Protein AF-A0A955DIC5-F1 (afdb_monomer)

Radius of gyration: 23.89 Å; Cα contacts (8 Å, |Δi|>4): 12; chains: 1; bounding box: 45×12×66 Å

Secondary structure (DSSP, 8-state):
-HHHHHHHHHHHHHTHHHHHHHHHHHHHHHHHHHHHHHHHHHHHHHHHHHHHHHHTTSS-HHHHHHHHHHT-TT--

pLDDT: mean 90.12, std 9.26, range [48.97, 97.56]

Foldseek 3Di:
DVVVVVVVVCVCVVCVVVVVVVVVVVVVVVVVVVVVVVLVVVLVVLLVVLVVCCVVVVDPPVRSVVVNCVSPVPPD

Mean predicted aligned error: 7.17 Å

Solvent-accessible surface area (backbone atoms only — not comparable to full-atom values): 4336 Å² total; per-residue (Å²): 111,70,71,59,53,51,55,50,50,50,53,48,64,76,38,39,70,60,52,52,56,49,50,53,51,51,52,50,51,53,52,52,54,52,49,53,53,49,54,53,51,50,54,55,48,51,53,53,50,45,52,47,33,38,74,73,63,80,37,54,68,71,57,45,51,52,52,59,48,66,76,49,78,87,79,125

Structure (mmCIF, N/CA/C/O backbone):
data_AF-A0A955DIC5-F1
#
_entry.id   AF-A0A955DIC5-F1
#
loop_
_atom_site.group_PDB
_atom_site.id
_atom_site.type_symbol
_atom_site.label_atom_id
_atom_site.label_alt_id
_atom_site.label_comp_id
_atom_site.label_asym_id
_atom_site.label_entity_id
_atom_site.label_seq_id
_atom_site.pdbx_PDB_ins_code
_atom_site.Cartn_x
_atom_site.Cartn_y
_atom_site.Cartn_z
_atom_site.occupancy
_atom_site.B_iso_or_equiv
_atom_site.auth_seq_id
_atom_site.auth_comp_id
_atom_site.auth_asym_id
_atom_site.auth_atom_id
_atom_site.pdbx_PDB_model_num
ATOM 1 N N . MET A 1 1 ? 4.824 1.321 -38.607 1.00 69.31 1 MET A N 1
ATOM 2 C CA . MET A 1 1 ? 4.822 0.830 -37.210 1.00 69.31 1 MET A CA 1
ATOM 3 C C . MET A 1 1 ? 6.099 0.071 -36.878 1.00 69.31 1 MET A C 1
ATOM 5 O O . MET A 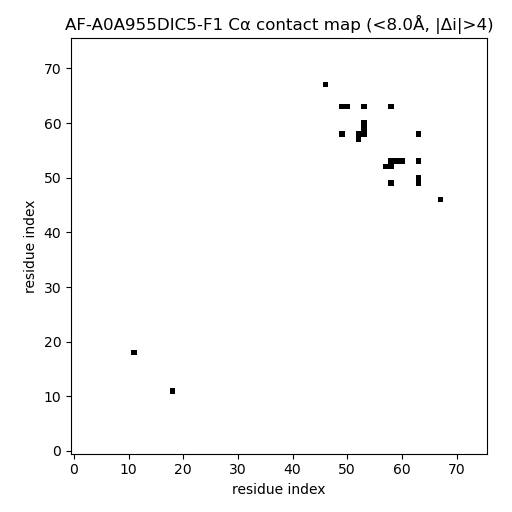1 1 ? 6.686 0.377 -35.853 1.00 69.31 1 MET A O 1
ATOM 9 N N . GLU A 1 2 ? 6.582 -0.827 -37.742 1.00 76.12 2 GLU A N 1
ATOM 10 C CA . GLU A 1 2 ? 7.831 -1.575 -37.492 1.00 76.12 2 GLU A CA 1
ATOM 11 C C . GLU A 1 2 ? 9.077 -0.68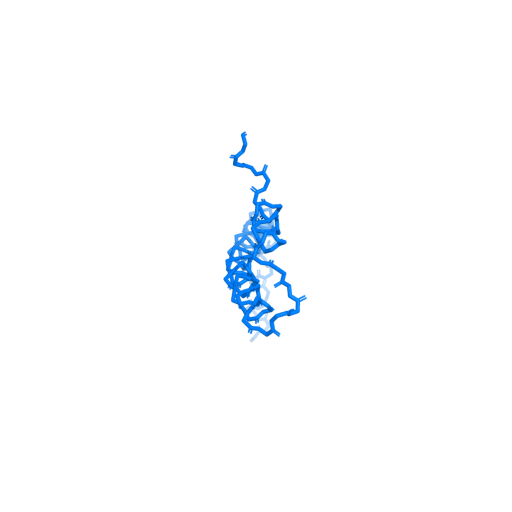8 -37.330 1.00 76.12 2 GLU A C 1
ATOM 13 O O . GLU A 1 2 ? 9.876 -0.920 -36.432 1.00 76.12 2 GLU A O 1
ATOM 18 N N . LEU A 1 3 ? 9.188 0.384 -38.120 1.00 75.94 3 LEU A N 1
ATOM 19 C CA . LEU A 1 3 ? 10.341 1.295 -38.087 1.00 75.94 3 LEU A CA 1
ATOM 20 C C . LEU A 1 3 ? 10.454 2.076 -36.759 1.00 75.94 3 LEU A C 1
ATOM 22 O O . LEU A 1 3 ? 11.542 2.272 -36.229 1.00 75.94 3 LEU A O 1
ATOM 26 N N . LEU A 1 4 ? 9.313 2.433 -36.160 1.00 81.19 4 LEU A N 1
ATOM 27 C CA . LEU A 1 4 ? 9.257 3.091 -34.849 1.00 81.19 4 LEU A CA 1
ATOM 28 C C . LEU A 1 4 ? 9.649 2.121 -33.726 1.00 81.19 4 LEU A C 1
ATOM 30 O O . LEU A 1 4 ? 10.374 2.494 -32.806 1.00 81.19 4 LEU A O 1
ATOM 34 N N . ALA A 1 5 ? 9.205 0.863 -33.815 1.00 83.38 5 ALA A N 1
ATOM 35 C CA . ALA A 1 5 ? 9.551 -0.166 -32.838 1.00 83.38 5 ALA A CA 1
ATOM 36 C C . ALA A 1 5 ? 11.058 -0.479 -32.844 1.00 83.38 5 ALA A C 1
ATOM 38 O O . ALA A 1 5 ? 11.649 -0.649 -31.776 1.00 83.38 5 ALA A O 1
ATOM 39 N N . SER A 1 6 ? 11.698 -0.498 -34.019 1.00 83.38 6 SER A N 1
ATOM 40 C CA . SER A 1 6 ? 13.147 -0.707 -34.126 1.00 83.38 6 SER A CA 1
ATOM 41 C C . SER A 1 6 ? 13.968 0.465 -33.584 1.00 83.38 6 SER A C 1
ATOM 43 O O . SER A 1 6 ? 14.961 0.235 -32.894 1.00 83.38 6 SER A O 1
ATOM 45 N N . GLU A 1 7 ? 13.546 1.709 -33.833 1.00 86.38 7 GLU A N 1
ATOM 46 C CA . GLU A 1 7 ? 14.231 2.895 -33.294 1.00 86.38 7 GLU A CA 1
ATOM 47 C C . GLU A 1 7 ? 14.103 2.976 -31.768 1.00 86.38 7 GLU A C 1
ATOM 49 O O . GLU A 1 7 ? 15.083 3.229 -31.064 1.00 86.38 7 GLU A O 1
ATOM 54 N N . PHE A 1 8 ? 12.922 2.655 -31.231 1.00 83.75 8 PHE A N 1
ATOM 55 C CA . PHE A 1 8 ? 12.715 2.550 -29.789 1.00 83.75 8 PHE A CA 1
ATOM 56 C C . PHE A 1 8 ? 13.566 1.432 -29.163 1.00 83.75 8 PHE A C 1
ATOM 58 O O . PHE A 1 8 ? 14.189 1.634 -28.121 1.00 83.75 8 PHE A O 1
ATOM 65 N N . GLY A 1 9 ? 13.652 0.267 -29.814 1.00 84.56 9 GLY A N 1
ATOM 66 C CA . GLY A 1 9 ? 14.477 -0.853 -29.357 1.00 84.56 9 GLY A CA 1
ATOM 67 C C . GLY A 1 9 ? 15.968 -0.512 -29.291 1.00 84.56 9 GLY A C 1
ATOM 68 O O . GLY A 1 9 ? 16.636 -0.854 -28.312 1.00 84.56 9 GLY A O 1
ATOM 69 N N . GLN A 1 10 ? 16.489 0.220 -30.281 1.00 86.06 10 GLN A N 1
ATOM 70 C CA . GLN A 1 10 ? 17.865 0.723 -30.247 1.00 86.06 10 GLN A CA 1
ATOM 71 C C . GLN A 1 10 ? 18.076 1.738 -29.123 1.00 86.06 10 GLN A C 1
ATOM 73 O O . GLN A 1 10 ? 19.068 1.633 -28.407 1.00 86.06 10 GLN A O 1
ATOM 78 N N . PHE A 1 11 ? 17.141 2.666 -28.910 1.00 86.44 11 PHE A N 1
ATOM 79 C CA . PHE A 1 11 ? 17.220 3.632 -27.813 1.00 86.44 11 PHE A CA 1
ATOM 80 C C . PHE A 1 11 ? 17.246 2.957 -26.434 1.00 86.44 11 PHE A C 1
ATOM 82 O O . PHE A 1 11 ? 18.088 3.296 -25.598 1.00 86.44 11 PHE A O 1
ATOM 89 N N . VAL A 1 12 ? 16.358 1.984 -26.203 1.00 87.44 12 VAL A N 1
ATOM 90 C CA . VAL A 1 12 ? 16.297 1.224 -24.945 1.00 87.44 12 VAL A CA 1
ATOM 91 C C . VAL A 1 12 ? 17.570 0.414 -24.744 1.00 87.44 12 VAL A C 1
ATOM 93 O O . VAL A 1 12 ? 18.108 0.403 -23.645 1.00 87.44 12 VAL A O 1
ATOM 96 N N . THR A 1 13 ? 18.087 -0.221 -25.795 1.00 89.50 13 THR A N 1
ATOM 97 C CA . THR A 1 13 ? 19.308 -1.033 -25.698 1.00 89.50 13 THR A CA 1
ATOM 98 C C . THR A 1 13 ? 20.543 -0.160 -25.460 1.00 89.50 13 THR A C 1
ATOM 100 O O . THR A 1 13 ? 21.364 -0.479 -24.604 1.00 89.50 13 THR A O 1
ATOM 103 N N . ALA A 1 14 ? 20.649 0.982 -26.147 1.00 90.44 14 ALA A N 1
ATOM 104 C CA . ALA A 1 14 ? 21.739 1.944 -25.975 1.00 90.44 14 ALA A CA 1
ATOM 105 C C . ALA A 1 14 ? 21.756 2.583 -24.575 1.00 90.44 14 ALA A C 1
ATOM 107 O O . ALA A 1 14 ? 22.823 2.915 -24.065 1.00 90.44 14 ALA A O 1
ATOM 108 N N . ASN A 1 15 ? 20.590 2.724 -23.936 1.00 92.75 15 ASN A N 1
ATOM 109 C CA . ASN A 1 15 ? 20.436 3.362 -22.624 1.00 92.75 15 ASN A CA 1
ATOM 110 C C . ASN A 1 15 ? 19.929 2.399 -21.539 1.00 92.75 15 ASN A C 1
ATOM 112 O O . ASN A 1 15 ? 19.370 2.843 -20.534 1.00 92.75 15 ASN A O 1
ATOM 116 N N . ALA A 1 16 ? 20.123 1.089 -21.720 1.00 90.88 16 ALA A N 1
ATOM 117 C CA . ALA A 1 16 ? 19.478 0.053 -20.912 1.00 90.88 16 ALA A CA 1
ATOM 118 C C . ALA A 1 16 ? 19.688 0.252 -19.406 1.00 90.88 16 ALA A C 1
ATOM 120 O O . ALA A 1 16 ? 18.744 0.146 -18.628 1.00 90.88 16 ALA A O 1
ATOM 121 N N . PHE A 1 17 ? 20.904 0.626 -19.000 1.00 92.25 17 PHE A N 1
ATOM 122 C CA . PHE A 1 17 ? 21.231 0.901 -17.602 1.00 92.25 17 PHE A CA 1
ATOM 123 C C . PHE A 1 17 ? 20.356 2.012 -16.994 1.00 92.25 17 PHE A C 1
ATOM 125 O O . PHE A 1 17 ? 19.752 1.821 -15.938 1.00 92.25 17 PHE A O 1
ATOM 132 N N . TRP A 1 18 ? 20.233 3.153 -17.678 1.00 93.81 18 TRP A N 1
ATOM 133 C CA . TRP A 1 18 ? 19.435 4.289 -17.208 1.00 93.81 18 TRP A CA 1
ATOM 134 C C . TRP A 1 18 ? 17.939 3.990 -17.217 1.00 93.81 18 TRP A C 1
ATOM 136 O O . TRP A 1 18 ? 17.231 4.381 -16.291 1.00 93.81 18 TRP A O 1
ATOM 146 N N . VAL A 1 19 ? 17.461 3.260 -18.226 1.00 93.31 19 VAL A N 1
ATOM 147 C CA . VAL A 1 19 ? 16.053 2.853 -18.324 1.00 93.31 19 VAL A CA 1
ATOM 148 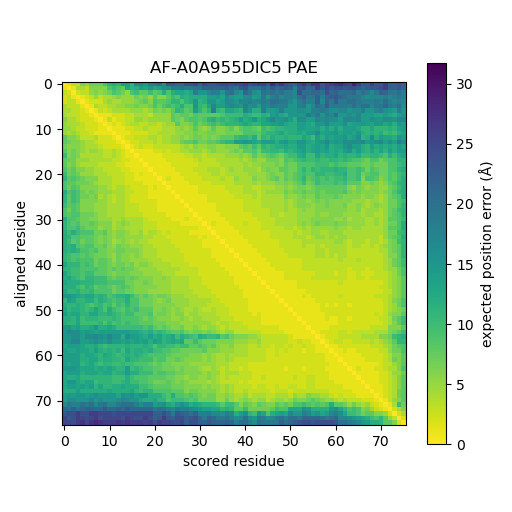C C . VAL A 1 19 ? 15.683 1.895 -17.189 1.00 93.31 19 VAL A C 1
ATOM 150 O O . VAL A 1 19 ? 14.647 2.074 -16.547 1.00 93.31 19 VAL A O 1
ATOM 153 N N . ILE A 1 20 ? 16.540 0.919 -16.879 1.00 93.19 20 ILE A N 1
ATOM 154 C CA . ILE A 1 20 ? 16.317 -0.019 -15.772 1.00 93.19 20 ILE A CA 1
ATOM 155 C C . ILE A 1 20 ? 16.317 0.731 -14.436 1.00 93.19 20 ILE A C 1
ATOM 157 O O . ILE A 1 20 ? 15.350 0.626 -13.686 1.00 93.19 20 ILE A O 1
ATOM 161 N N . MET A 1 21 ? 17.332 1.555 -14.163 1.00 94.50 21 MET A N 1
ATOM 162 C CA . MET A 1 21 ? 17.397 2.338 -12.922 1.00 94.50 21 MET A CA 1
ATOM 163 C C . MET A 1 21 ? 16.203 3.290 -12.766 1.00 94.50 21 MET A C 1
ATOM 165 O O . MET A 1 21 ? 15.595 3.361 -11.697 1.00 94.50 21 MET A O 1
ATOM 169 N N . GLY A 1 22 ? 15.826 3.986 -13.842 1.00 95.06 22 GLY A N 1
ATOM 170 C CA . GLY A 1 22 ? 14.674 4.884 -13.854 1.00 95.06 22 GLY A CA 1
ATOM 171 C C . GLY A 1 22 ? 13.360 4.145 -13.607 1.00 95.06 22 GLY A C 1
ATOM 172 O O . GLY A 1 22 ? 12.560 4.578 -12.780 1.00 95.06 22 GLY A O 1
ATOM 173 N N . SER A 1 23 ? 13.151 2.999 -14.263 1.00 94.25 23 SER A N 1
ATOM 174 C CA . SER A 1 23 ? 11.929 2.201 -14.090 1.00 94.25 23 SER A CA 1
ATOM 175 C C . SER A 1 23 ? 11.774 1.658 -12.667 1.00 94.25 23 SER A C 1
ATOM 177 O O . SER A 1 23 ? 10.683 1.752 -12.106 1.00 94.25 23 SER A O 1
ATOM 179 N N . VAL A 1 24 ? 12.857 1.187 -12.037 1.00 96.12 24 VAL A N 1
ATOM 180 C CA . VAL A 1 24 ? 12.839 0.763 -10.627 1.00 96.12 24 VAL A CA 1
ATOM 181 C C . VAL A 1 24 ? 12.456 1.931 -9.719 1.00 96.12 24 VAL A C 1
ATOM 183 O O . VAL A 1 24 ? 11.601 1.773 -8.848 1.00 96.12 24 VAL A O 1
ATOM 186 N N . GLY A 1 25 ? 13.029 3.116 -9.952 1.00 96.12 25 GLY A N 1
ATOM 187 C CA . GLY A 1 25 ? 12.691 4.325 -9.199 1.00 96.12 25 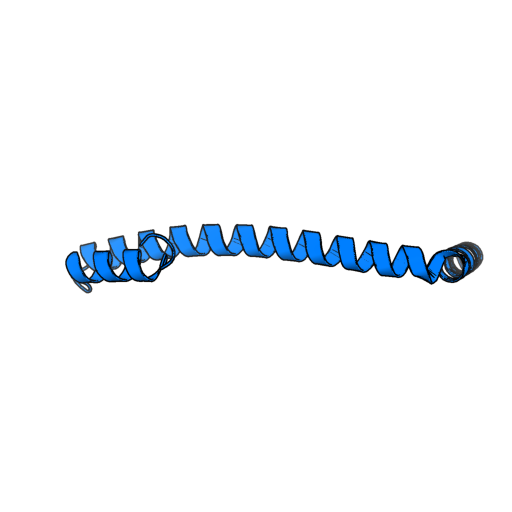GLY A CA 1
ATOM 188 C C . GLY A 1 25 ? 11.211 4.697 -9.317 1.00 96.12 25 GLY A C 1
ATOM 189 O O . GLY A 1 25 ? 10.552 4.943 -8.307 1.00 96.12 25 GLY A O 1
ATOM 190 N N . VAL A 1 26 ? 10.659 4.663 -10.533 1.00 96.69 26 VAL A N 1
ATOM 191 C CA . VAL A 1 26 ? 9.233 4.931 -10.776 1.00 96.69 26 VAL A CA 1
ATOM 192 C C . VAL A 1 26 ? 8.351 3.930 -10.028 1.00 96.69 26 VAL A C 1
ATOM 194 O O . VAL A 1 26 ? 7.429 4.337 -9.321 1.00 96.69 26 VAL A O 1
ATOM 197 N N . VAL A 1 27 ? 8.648 2.631 -10.122 1.00 96.81 27 VAL A N 1
ATOM 198 C CA . VAL A 1 27 ? 7.877 1.587 -9.427 1.00 96.81 27 VAL A CA 1
ATOM 199 C C . VAL A 1 27 ? 7.949 1.759 -7.909 1.0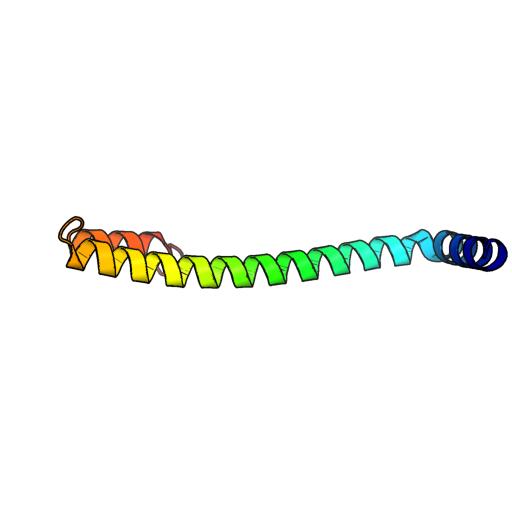0 96.81 27 VAL A C 1
ATOM 201 O O . VAL A 1 27 ? 6.925 1.633 -7.233 1.00 96.81 27 VAL A O 1
ATOM 204 N N . ALA A 1 28 ? 9.121 2.089 -7.364 1.00 96.75 28 ALA A N 1
ATOM 205 C CA . ALA A 1 28 ? 9.301 2.310 -5.933 1.00 96.75 28 ALA A CA 1
ATOM 206 C C . ALA A 1 28 ? 8.481 3.507 -5.428 1.00 96.75 28 ALA A C 1
ATOM 208 O O . ALA A 1 28 ? 7.794 3.392 -4.412 1.00 96.75 28 ALA A O 1
ATOM 209 N N . ILE A 1 29 ? 8.493 4.627 -6.158 1.00 96.62 29 ILE A N 1
ATOM 210 C CA . ILE A 1 29 ? 7.714 5.823 -5.807 1.00 96.62 29 ILE A CA 1
ATOM 211 C C . ILE A 1 29 ? 6.220 5.500 -5.814 1.00 96.62 29 ILE A C 1
ATOM 213 O O . ILE A 1 29 ? 5.535 5.749 -4.822 1.00 96.62 29 ILE A O 1
ATOM 217 N N . LEU A 1 30 ? 5.722 4.888 -6.894 1.00 96.88 30 LEU A N 1
ATOM 218 C CA . LEU A 1 30 ? 4.308 4.526 -7.014 1.00 96.88 30 LEU A CA 1
ATOM 219 C C . LEU A 1 30 ? 3.873 3.571 -5.896 1.00 96.88 30 LEU A C 1
ATOM 221 O O . LEU A 1 30 ? 2.829 3.777 -5.275 1.00 96.88 30 LEU A O 1
ATOM 225 N N . SER A 1 31 ? 4.701 2.568 -5.595 1.00 95.19 31 SER A N 1
ATOM 226 C CA . SER A 1 31 ? 4.438 1.606 -4.519 1.00 95.19 31 SER A CA 1
ATOM 227 C C . SER A 1 31 ? 4.417 2.281 -3.145 1.00 95.19 31 SER A C 1
ATOM 229 O O . SER A 1 31 ? 3.536 1.997 -2.329 1.00 95.19 31 SER A O 1
ATOM 231 N N . GLY A 1 32 ? 5.338 3.216 -2.891 1.00 94.06 32 GLY A N 1
ATOM 232 C CA . GLY A 1 32 ? 5.389 3.992 -1.652 1.00 94.06 32 GLY A CA 1
ATOM 233 C C . GLY A 1 32 ? 4.165 4.892 -1.471 1.00 94.06 32 GLY A C 1
ATOM 234 O O . GLY A 1 32 ? 3.541 4.888 -0.406 1.00 94.06 32 GLY A O 1
ATOM 235 N N . THR A 1 33 ? 3.763 5.615 -2.520 1.00 95.25 33 THR A N 1
ATOM 236 C CA . THR A 1 33 ? 2.572 6.476 -2.488 1.00 95.25 33 THR A CA 1
ATOM 237 C C . THR A 1 33 ? 1.300 5.662 -2.260 1.00 95.25 33 THR A C 1
ATOM 239 O O . THR A 1 33 ? 0.510 6.003 -1.378 1.00 95.25 33 THR A O 1
ATOM 242 N N . ALA A 1 34 ? 1.115 4.559 -2.992 1.00 94.50 34 ALA A N 1
ATOM 243 C CA . ALA A 1 34 ? -0.045 3.685 -2.825 1.00 94.50 34 ALA A CA 1
ATOM 244 C C . ALA A 1 34 ? -0.127 3.114 -1.399 1.00 94.50 34 ALA A C 1
ATOM 246 O O . ALA A 1 34 ? -1.178 3.191 -0.760 1.00 94.50 34 ALA A O 1
ATOM 247 N N . SER A 1 35 ? 0.995 2.621 -0.867 1.00 93.75 35 SER A N 1
ATOM 248 C CA . SER A 1 35 ? 1.067 2.074 0.494 1.00 93.75 35 SER A CA 1
ATOM 249 C C . SER A 1 35 ? 0.714 3.122 1.554 1.00 93.75 35 SER A C 1
ATOM 251 O O . SER A 1 35 ? -0.044 2.839 2.481 1.00 93.75 35 SER A O 1
ATOM 253 N N . SER A 1 36 ? 1.201 4.357 1.398 1.00 93.25 36 SER A N 1
ATOM 254 C CA . SER A 1 36 ? 0.896 5.464 2.314 1.00 93.25 36 SER A CA 1
ATOM 255 C C . SER A 1 36 ? -0.600 5.802 2.350 1.00 93.25 36 SER A C 1
ATOM 257 O O . SER A 1 36 ? -1.198 5.940 3.425 1.00 93.25 36 SER A O 1
ATOM 259 N N . ILE A 1 37 ? -1.237 5.859 1.175 1.00 94.38 37 ILE A N 1
ATOM 260 C CA . ILE A 1 37 ? -2.677 6.117 1.058 1.00 94.38 37 ILE A CA 1
ATOM 261 C C . ILE A 1 37 ? -3.470 4.998 1.738 1.00 94.38 37 ILE A C 1
ATOM 263 O O . ILE A 1 37 ? -4.353 5.279 2.552 1.00 94.38 37 ILE A O 1
ATOM 267 N N . ILE A 1 38 ? -3.142 3.738 1.440 1.00 95.00 38 ILE A N 1
ATOM 268 C CA . ILE A 1 38 ? -3.830 2.573 2.008 1.00 95.00 38 ILE A CA 1
ATOM 269 C C . ILE A 1 38 ? -3.709 2.578 3.534 1.00 95.00 38 ILE A C 1
ATOM 271 O O . ILE A 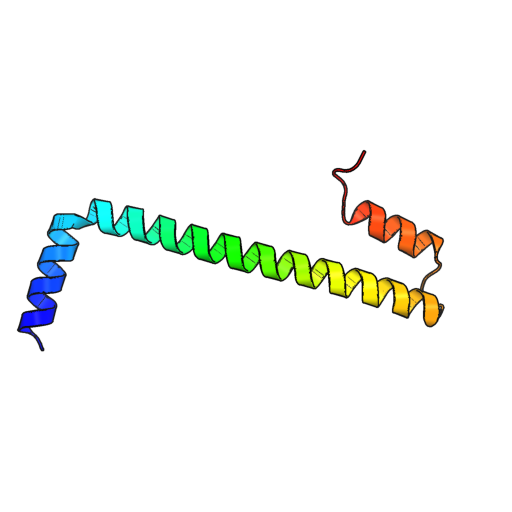1 38 ? -4.725 2.498 4.221 1.00 95.00 38 ILE A O 1
ATOM 275 N N . ASN A 1 39 ? -2.505 2.764 4.075 1.00 92.56 39 ASN A N 1
ATOM 276 C CA . ASN A 1 39 ? -2.277 2.789 5.521 1.00 92.56 39 ASN A CA 1
ATOM 277 C C . ASN A 1 39 ? -3.070 3.900 6.222 1.00 92.56 39 ASN A C 1
ATOM 279 O O . ASN A 1 39 ? -3.636 3.680 7.293 1.00 92.56 39 ASN A O 1
ATOM 283 N N . THR A 1 40 ? -3.165 5.080 5.606 1.00 91.88 40 THR A N 1
ATOM 284 C CA . THR A 1 40 ? -3.965 6.191 6.140 1.00 91.88 40 THR A CA 1
ATOM 285 C C . THR A 1 40 ? -5.448 5.824 6.197 1.00 91.88 40 THR A C 1
ATOM 287 O O . THR A 1 40 ? -6.093 5.981 7.234 1.00 91.88 40 THR A O 1
ATOM 290 N N . ARG A 1 41 ? -5.983 5.250 5.113 1.00 93.75 41 ARG A N 1
ATOM 291 C CA . ARG A 1 41 ? -7.388 4.825 5.040 1.00 93.75 41 ARG A CA 1
ATOM 292 C C . ARG A 1 41 ? -7.711 3.699 6.016 1.00 93.75 41 ARG A C 1
ATOM 294 O O . ARG A 1 41 ? -8.762 3.741 6.651 1.00 93.75 41 ARG A O 1
ATOM 301 N N . LEU A 1 42 ? -6.822 2.717 6.153 1.00 92.81 42 LEU A N 1
ATOM 302 C CA . LEU A 1 42 ? -6.992 1.613 7.096 1.00 92.81 42 LEU A CA 1
ATOM 303 C C . LEU A 1 42 ? -7.040 2.127 8.535 1.00 92.81 42 LEU A C 1
ATOM 305 O O . LEU A 1 42 ? -7.946 1.758 9.272 1.00 92.81 42 LEU A O 1
ATOM 309 N N . ARG A 1 43 ? -6.150 3.052 8.913 1.00 91.44 43 ARG A N 1
ATOM 310 C CA . ARG A 1 43 ? -6.158 3.668 10.250 1.00 91.44 43 ARG A CA 1
ATOM 311 C C . ARG A 1 43 ? -7.457 4.416 10.541 1.00 91.44 43 ARG A C 1
ATOM 313 O O . ARG A 1 43 ? -8.017 4.267 11.624 1.00 91.44 43 ARG A O 1
ATOM 320 N N . GLU A 1 44 ? -7.949 5.212 9.592 1.00 94.25 44 GLU A N 1
ATOM 321 C CA . GLU A 1 44 ? -9.234 5.905 9.745 1.00 94.25 44 GLU A CA 1
ATOM 322 C C . GLU A 1 44 ? -10.399 4.923 9.876 1.00 94.25 44 GLU A C 1
ATOM 324 O O . GLU A 1 44 ? -11.264 5.098 10.736 1.00 94.25 44 GLU A O 1
ATOM 329 N N . ARG A 1 45 ? -10.410 3.877 9.044 1.00 95.19 45 ARG A N 1
ATOM 330 C CA . ARG A 1 45 ? -11.435 2.836 9.067 1.00 95.19 45 ARG A CA 1
ATOM 331 C C . ARG A 1 45 ? -11.438 2.085 10.395 1.00 95.19 45 ARG A C 1
ATOM 333 O O . ARG A 1 45 ? -12.488 2.018 11.022 1.00 95.19 45 ARG A O 1
ATOM 340 N N . SER A 1 46 ? -10.286 1.614 10.867 1.00 94.56 46 SER A N 1
ATOM 341 C CA . SER A 1 46 ? -10.179 0.907 12.147 1.00 94.56 46 SER A CA 1
ATOM 342 C C . SER A 1 46 ? -10.637 1.770 13.323 1.00 94.56 46 SER A C 1
ATOM 344 O O . SER A 1 46 ? -11.324 1.270 14.204 1.00 94.56 46 SER A O 1
ATOM 346 N N . ARG A 1 47 ? -10.350 3.082 13.332 1.00 94.25 47 ARG A N 1
ATOM 347 C CA . ARG A 1 47 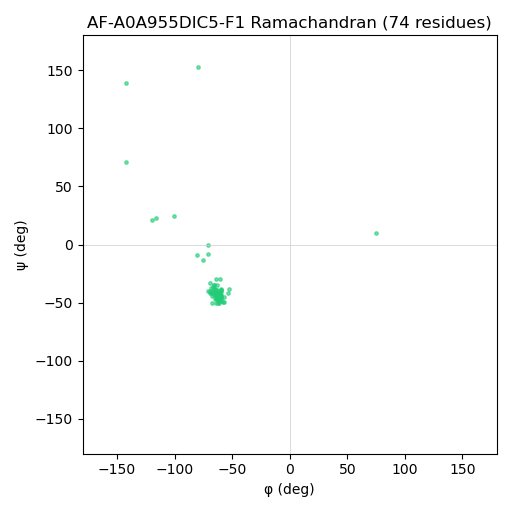? -10.867 3.991 14.378 1.00 94.25 47 ARG A CA 1
ATOM 348 C C . ARG A 1 47 ? -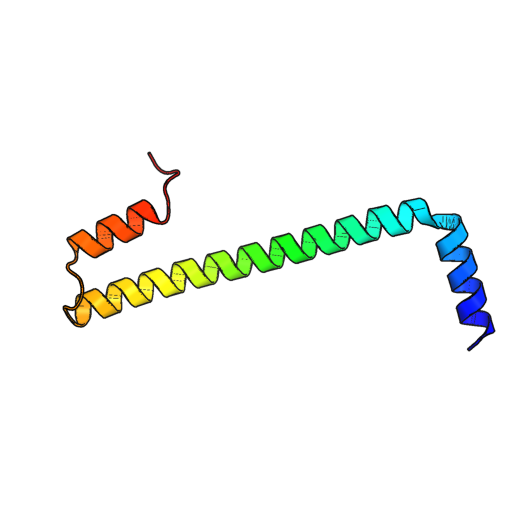12.392 4.108 14.357 1.00 94.25 47 ARG A C 1
ATOM 350 O O . ARG A 1 47 ? -13.008 4.158 15.417 1.00 94.25 47 ARG A O 1
ATOM 357 N N . ARG A 1 48 ? -13.001 4.148 13.168 1.00 95.81 48 ARG A N 1
ATOM 358 C CA . ARG A 1 48 ? -14.467 4.166 13.023 1.00 95.81 48 ARG A CA 1
ATOM 359 C C . ARG A 1 48 ? -15.092 2.845 13.459 1.00 95.81 48 ARG A C 1
ATOM 361 O O . ARG A 1 48 ? -16.117 2.866 14.124 1.00 95.81 48 ARG A O 1
ATOM 368 N N . GLU A 1 49 ? -14.464 1.725 13.117 1.00 96.19 49 GLU A N 1
ATOM 369 C CA . GLU A 1 49 ? -14.914 0.392 13.526 1.00 96.19 49 GLU A CA 1
ATOM 370 C C . GLU A 1 49 ? -14.833 0.222 15.047 1.00 96.19 49 GLU A C 1
ATOM 372 O O . GLU A 1 49 ? -15.808 -0.201 15.653 1.00 96.19 49 GLU A O 1
ATOM 377 N N . ILE A 1 50 ? -13.740 0.652 15.689 1.00 95.44 50 ILE A N 1
ATOM 378 C CA . ILE A 1 50 ? -13.625 0.650 17.158 1.00 95.44 50 ILE A CA 1
ATOM 379 C C . ILE A 1 50 ? -14.754 1.473 17.795 1.00 95.44 50 ILE A C 1
ATOM 381 O O . ILE A 1 50 ? -15.394 1.008 18.734 1.00 95.44 50 ILE A O 1
ATOM 385 N N . ALA A 1 51 ? -15.045 2.668 17.270 1.00 95.56 51 ALA A N 1
ATOM 386 C CA . ALA A 1 51 ? -16.142 3.492 17.779 1.00 95.56 51 ALA A CA 1
ATOM 387 C C . ALA A 1 51 ? -17.515 2.818 17.606 1.00 95.56 51 ALA A C 1
ATOM 389 O O . ALA A 1 51 ? -18.344 2.888 18.512 1.00 95.56 51 ALA A O 1
ATOM 390 N N . ALA A 1 52 ? -17.744 2.144 16.475 1.00 97.56 52 ALA A N 1
ATOM 391 C CA . ALA A 1 52 ? -18.966 1.383 16.236 1.00 97.56 52 ALA A CA 1
ATOM 392 C C . ALA A 1 52 ? -19.096 0.202 17.210 1.00 97.56 52 ALA A C 1
ATOM 394 O O . ALA A 1 52 ? -20.131 0.072 17.849 1.00 97.56 52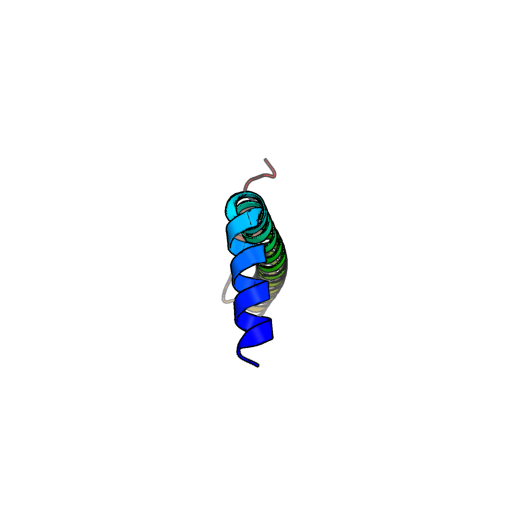 ALA A O 1
ATOM 395 N N . TYR A 1 53 ? -18.037 -0.588 17.416 1.00 96.38 53 TYR A N 1
ATOM 396 C CA . TYR A 1 53 ? -18.057 -1.714 18.358 1.00 96.38 53 TYR A CA 1
ATOM 397 C C . TYR A 1 53 ? -18.284 -1.275 19.809 1.00 96.38 53 TYR A C 1
ATOM 399 O O . TYR A 1 53 ? -18.974 -1.962 20.562 1.00 96.38 53 TYR A O 1
ATOM 407 N N . ILE A 1 54 ? -17.763 -0.108 20.200 1.00 96.12 54 ILE A N 1
ATOM 408 C CA . ILE A 1 54 ? -18.061 0.487 21.509 1.00 96.12 54 ILE A CA 1
ATOM 409 C C . ILE A 1 54 ? -19.533 0.912 21.589 1.00 96.12 54 ILE A C 1
ATOM 411 O O . ILE A 1 54 ? -20.194 0.632 22.586 1.00 96.12 54 ILE A O 1
ATOM 415 N N . ALA A 1 55 ? -20.069 1.550 20.545 1.00 96.31 55 ALA A N 1
ATOM 416 C CA . ALA A 1 55 ? -21.470 1.978 20.503 1.00 96.31 55 ALA A CA 1
ATOM 417 C C . ALA A 1 55 ? -22.458 0.797 20.487 1.00 96.31 55 ALA A C 1
ATOM 419 O O . ALA A 1 55 ? -23.527 0.876 21.086 1.00 96.31 55 ALA A O 1
ATOM 420 N N . GLU A 1 56 ? -22.090 -0.303 19.831 1.00 95.88 56 GLU A N 1
ATOM 421 C CA . GLU A 1 56 ? -22.832 -1.568 19.814 1.00 95.88 56 GLU A CA 1
ATOM 422 C C . GLU A 1 56 ? -22.675 -2.363 21.122 1.00 95.88 56 GLU A C 1
ATOM 424 O O . GLU A 1 56 ? -23.412 -3.319 21.356 1.00 95.88 56 GLU A O 1
ATOM 429 N N . GLY A 1 57 ? -21.719 -1.984 21.979 1.00 95.00 57 GLY A N 1
ATOM 430 C CA . GLY A 1 57 ? -21.417 -2.665 23.238 1.00 95.00 57 GLY A CA 1
ATOM 431 C C . GLY A 1 57 ? -20.667 -3.994 23.081 1.00 95.00 57 GLY A C 1
ATOM 432 O O . GLY A 1 57 ? -20.521 -4.729 24.055 1.00 95.00 57 GLY A O 1
ATOM 433 N N . SER A 1 58 ? -20.176 -4.315 21.880 1.00 94.69 58 SER A N 1
ATOM 434 C CA . SER A 1 58 ? -19.377 -5.520 21.601 1.00 94.69 58 SER A CA 1
ATOM 435 C C . SER A 1 58 ? -17.902 -5.372 22.000 1.00 94.69 58 SER A C 1
ATOM 437 O O . SER A 1 58 ? -17.160 -6.355 22.017 1.00 94.69 58 SER A O 1
ATOM 439 N N . MET A 1 59 ? -17.481 -4.158 22.363 1.00 96.12 59 MET A N 1
ATOM 440 C CA . MET A 1 59 ? -16.149 -3.825 22.863 1.00 96.12 59 MET A CA 1
ATOM 441 C C . MET A 1 59 ? -16.251 -2.774 23.974 1.00 96.12 59 MET A C 1
ATOM 443 O O . MET A 1 59 ? -17.017 -1.821 23.848 1.00 96.12 59 MET A O 1
ATOM 447 N N . THR A 1 60 ? -15.466 -2.901 25.050 1.00 96.25 60 THR A N 1
ATOM 448 C CA . THR A 1 60 ? -15.427 -1.848 26.082 1.00 96.25 60 THR A CA 1
ATOM 449 C C . THR A 1 60 ? -14.531 -0.678 25.654 1.00 96.25 60 THR A C 1
ATOM 451 O O . THR A 1 60 ? -13.564 -0.885 24.910 1.00 96.25 60 THR A O 1
ATOM 454 N N . PRO A 1 61 ? -14.783 0.554 26.134 1.00 93.94 61 PRO A N 1
ATOM 455 C CA . PRO A 1 61 ? -13.926 1.704 25.844 1.00 93.94 61 PRO A CA 1
ATOM 456 C C . PRO A 1 61 ? -12.442 1.468 26.169 1.00 93.94 61 PRO A C 1
ATOM 458 O O . PRO A 1 61 ? -11.574 1.835 25.381 1.00 93.94 61 PRO A O 1
ATOM 461 N N . GLU A 1 62 ? -12.140 0.774 27.268 1.00 95.00 62 GLU A N 1
ATOM 462 C CA . GLU A 1 62 ? -10.770 0.463 27.703 1.00 95.00 62 GLU A CA 1
ATOM 463 C C . GLU A 1 62 ? -10.092 -0.549 26.769 1.00 95.00 62 GLU A C 1
ATOM 465 O O . GLU A 1 62 ? -8.877 -0.525 26.571 1.00 95.00 62 GLU A O 1
ATOM 470 N N . GLN A 1 63 ? -10.860 -1.477 26.187 1.00 94.56 63 GLN A N 1
ATOM 471 C CA . GLN A 1 63 ? -10.349 -2.370 25.146 1.00 94.56 63 GLN A CA 1
ATOM 472 C C . GLN A 1 63 ? -10.048 -1.593 23.858 1.00 94.56 63 GLN A C 1
ATOM 474 O O . GLN A 1 63 ? -8.997 -1.814 23.256 1.00 94.56 63 GLN A O 1
ATOM 479 N N . GLY A 1 64 ? -10.921 -0.658 23.474 1.00 93.94 64 GLY A N 1
ATOM 480 C CA . GLY A 1 64 ? -10.704 0.225 22.326 1.00 93.94 64 GLY A CA 1
ATOM 481 C C . GLY A 1 64 ? -9.465 1.109 22.481 1.00 93.94 64 GLY A C 1
ATOM 482 O O . GLY A 1 64 ? -8.661 1.200 21.554 1.00 93.94 64 GLY A O 1
ATOM 483 N N . GLU A 1 65 ? -9.256 1.691 23.664 1.00 93.56 65 GLU A N 1
ATOM 484 C CA . GLU A 1 65 ? -8.059 2.476 23.992 1.00 93.56 65 GLU A CA 1
ATOM 485 C C . GLU A 1 65 ? -6.778 1.651 23.797 1.00 93.56 65 GLU A C 1
ATOM 487 O O . GLU A 1 65 ? -5.870 2.069 23.074 1.00 93.56 65 GLU A O 1
ATOM 492 N N . ARG A 1 66 ? -6.733 0.431 24.351 1.00 92.88 66 ARG A N 1
ATOM 493 C CA . ARG A 1 66 ? -5.586 -0.478 24.191 1.00 92.88 66 ARG A CA 1
ATOM 494 C C . ARG A 1 66 ? -5.309 -0.829 22.729 1.00 92.88 66 ARG A C 1
ATOM 496 O O . ARG A 1 66 ? -4.148 -0.857 22.327 1.00 92.88 66 ARG A O 1
ATOM 503 N N . LEU A 1 67 ? -6.345 -1.068 21.922 1.00 92.12 67 LEU A N 1
ATOM 504 C CA . LEU A 1 67 ? -6.190 -1.331 20.486 1.00 92.12 67 LEU A CA 1
ATOM 505 C C . LEU A 1 67 ? -5.647 -0.111 19.732 1.00 92.12 67 LEU A C 1
ATOM 507 O O . LEU A 1 67 ? -4.813 -0.260 18.840 1.00 92.12 67 LEU A O 1
ATOM 511 N N . MET A 1 68 ? -6.086 1.096 20.094 1.00 90.94 68 MET A N 1
ATOM 512 C CA . MET A 1 68 ? -5.589 2.331 19.484 1.00 90.94 68 MET A CA 1
ATOM 513 C C . MET A 1 68 ? -4.118 2.600 19.820 1.00 90.94 68 MET A C 1
ATOM 515 O O . MET A 1 68 ? -3.389 3.072 18.946 1.00 90.94 68 MET A O 1
ATOM 519 N N . ILE A 1 69 ? -3.685 2.278 21.043 1.00 90.19 69 ILE A N 1
ATOM 520 C CA . ILE A 1 69 ? -2.279 2.361 21.466 1.00 90.19 69 ILE A CA 1
ATOM 521 C C . ILE A 1 69 ? -1.442 1.316 20.717 1.00 90.19 69 ILE A C 1
ATOM 523 O O . ILE A 1 69 ? -0.462 1.665 20.064 1.00 90.19 69 ILE A O 1
ATOM 527 N N . ALA A 1 70 ? -1.878 0.051 20.703 1.00 88.69 70 ALA A N 1
ATOM 528 C CA . ALA A 1 70 ? -1.176 -1.031 20.008 1.00 88.69 70 ALA A CA 1
ATOM 529 C C . ALA A 1 70 ? -1.044 -0.796 18.489 1.00 88.69 70 ALA A C 1
ATOM 531 O O . ALA A 1 70 ? -0.073 -1.230 17.873 1.00 88.69 70 ALA A O 1
ATOM 532 N N . ALA A 1 71 ? -1.993 -0.080 17.875 1.00 83.25 71 ALA A N 1
ATOM 533 C CA . ALA A 1 71 ? -1.935 0.304 16.463 1.00 83.25 71 ALA A CA 1
ATOM 534 C C . ALA A 1 71 ? -0.872 1.379 16.148 1.00 83.25 71 ALA A C 1
ATOM 536 O O . ALA A 1 71 ? -0.642 1.687 14.974 1.00 83.25 71 ALA A O 1
ATOM 537 N N . ASN A 1 72 ? -0.238 1.971 17.164 1.00 80.06 72 ASN A N 1
ATOM 538 C CA . ASN A 1 72 ? 0.828 2.950 17.001 1.00 80.06 72 ASN A CA 1
ATOM 539 C C . ASN A 1 72 ? 1.933 2.769 18.065 1.00 80.06 72 ASN A C 1
ATOM 541 O O . ASN A 1 72 ? 2.076 3.638 18.925 1.00 80.06 72 ASN A O 1
ATOM 545 N N . PRO A 1 73 ? 2.735 1.690 17.967 1.00 64.50 73 PRO A N 1
ATOM 546 C CA . PRO A 1 73 ? 3.711 1.279 18.987 1.00 64.50 73 PRO A CA 1
ATOM 547 C C . PRO A 1 73 ? 4.942 2.195 19.110 1.00 64.50 73 PRO A C 1
ATOM 549 O O . PRO A 1 73 ? 5.829 1.922 19.903 1.00 64.50 73 PRO A O 1
ATOM 552 N N . ASP A 1 74 ? 5.022 3.255 18.305 1.00 66.50 74 ASP A N 1
ATOM 553 C CA . ASP A 1 74 ? 6.182 4.153 18.194 1.00 66.50 74 ASP A CA 1
ATOM 554 C C . ASP A 1 74 ? 5.981 5.464 18.987 1.00 66.50 74 ASP A C 1
ATOM 556 O O . ASP A 1 74 ? 6.486 6.518 18.609 1.00 66.50 74 ASP A O 1
ATOM 560 N N . LYS A 1 75 ? 5.126 5.450 20.021 1.00 56.41 75 LYS A N 1
ATOM 561 C CA . LYS A 1 75 ? 4.748 6.638 20.814 1.00 56.41 75 LYS A CA 1
ATOM 562 C C . LYS A 1 75 ? 5.088 6.538 22.302 1.00 56.41 75 LYS A C 1
ATOM 564 O O . LYS A 1 75 ? 4.531 7.304 23.091 1.00 56.41 75 LYS A O 1
ATOM 569 N N . ASP A 1 76 ? 6.030 5.668 22.639 1.00 48.97 76 ASP A N 1
ATOM 570 C CA . ASP A 1 76 ? 6.447 5.387 24.011 1.00 48.97 76 ASP A CA 1
ATOM 571 C C . ASP A 1 76 ? 7.858 5.938 24.267 1.00 48.97 76 ASP A C 1
ATOM 573 O O . ASP A 1 76 ? 8.777 5.612 23.479 1.00 48.97 76 ASP A O 1
#

Sequence (76 aa):
MELLASEFGQFVTANAFWVIMGSVGVVAILSGTASSIINTRLRERSRREIAAYIAEGSMTPEQGERLMIAANPDKD